Protein AF-I2GIH4-F1 (afdb_monomer_lite)

Structure (mmCIF, N/CA/C/O backbone):
data_AF-I2GIH4-F1
#
_entry.id   AF-I2GIH4-F1
#
loop_
_atom_site.group_PDB
_atom_site.id
_atom_site.type_symbol
_atom_site.label_atom_id
_atom_site.label_alt_id
_atom_site.label_comp_id
_atom_site.label_asym_id
_atom_site.label_entity_id
_atom_site.label_seq_id
_atom_site.pdbx_PDB_ins_code
_atom_site.Cartn_x
_atom_site.Cartn_y
_atom_site.Cartn_z
_atom_site.occupancy
_atom_site.B_iso_or_equiv
_atom_site.auth_seq_id
_atom_site.auth_comp_id
_atom_site.auth_asym_id
_atom_site.auth_atom_id
_atom_site.pdbx_PDB_model_num
ATOM 1 N N . MET A 1 1 ? -5.901 2.579 0.397 1.00 58.94 1 MET A N 1
ATOM 2 C CA . MET A 1 1 ? -6.041 1.455 1.349 1.00 58.94 1 MET A CA 1
ATOM 3 C C . MET A 1 1 ? -7.500 1.380 1.736 1.00 58.94 1 MET A C 1
ATOM 5 O O . MET A 1 1 ? -8.000 2.356 2.273 1.00 58.94 1 MET A O 1
ATOM 9 N N . THR A 1 2 ? -8.165 0.268 1.443 1.00 64.88 2 THR A N 1
ATOM 10 C CA . THR A 1 2 ? -9.576 0.06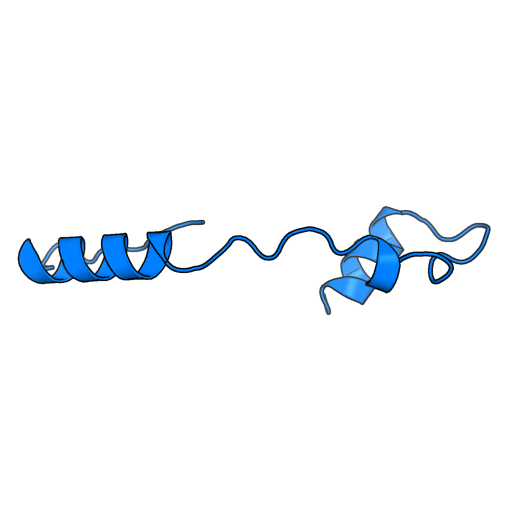2 1.792 1.00 64.88 2 THR A CA 1
ATOM 11 C C . THR A 1 2 ? -9.628 -0.895 2.976 1.00 64.88 2 THR A C 1
ATOM 13 O O . THR A 1 2 ? -9.050 -1.979 2.904 1.00 64.88 2 THR A O 1
ATOM 16 N N . ILE A 1 3 ? -10.241 -0.476 4.085 1.00 71.50 3 ILE A N 1
ATOM 17 C CA . ILE A 1 3 ? -10.434 -1.312 5.277 1.00 71.50 3 ILE A CA 1
ATOM 18 C C . ILE A 1 3 ? -11.887 -1.774 5.244 1.00 71.50 3 ILE A C 1
ATOM 20 O O . ILE A 1 3 ? -12.792 -0.945 5.271 1.00 71.50 3 ILE A O 1
ATOM 24 N N . ILE A 1 4 ? -12.104 -3.083 5.142 1.00 80.12 4 ILE A N 1
ATOM 25 C CA . ILE A 1 4 ? -13.440 -3.678 5.189 1.0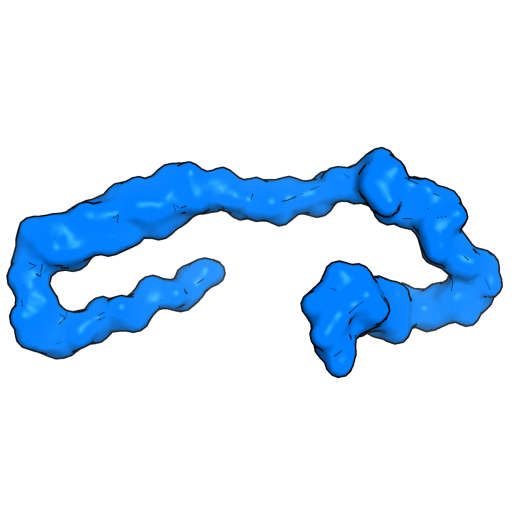0 80.12 4 ILE A CA 1
ATOM 26 C C . ILE A 1 4 ? -13.718 -4.022 6.649 1.00 80.12 4 ILE A C 1
ATOM 28 O O . ILE A 1 4 ? -13.024 -4.856 7.226 1.00 80.12 4 ILE A O 1
ATOM 32 N N . ILE A 1 5 ? -14.701 -3.345 7.237 1.00 81.44 5 ILE A N 1
ATOM 33 C CA . ILE A 1 5 ? -15.144 -3.563 8.614 1.00 81.44 5 ILE A CA 1
ATOM 34 C C . ILE A 1 5 ? -16.491 -4.283 8.556 1.00 81.44 5 ILE A C 1
ATOM 36 O O . ILE A 1 5 ? -17.399 -3.843 7.850 1.00 81.44 5 ILE A O 1
ATOM 40 N N . ASP A 1 6 ? -16.612 -5.392 9.284 1.00 84.06 6 ASP A N 1
ATOM 41 C CA . ASP A 1 6 ? -17.878 -6.111 9.420 1.00 84.06 6 ASP A CA 1
ATOM 42 C C . ASP A 1 6 ? -18.891 -5.268 10.213 1.00 84.06 6 ASP A C 1
ATOM 44 O O . ASP A 1 6 ? -18.522 -4.582 11.168 1.00 84.06 6 ASP A O 1
ATOM 48 N N . LYS A 1 7 ? -20.176 -5.321 9.844 1.00 80.44 7 LYS A N 1
ATOM 49 C CA . LYS A 1 7 ? -21.232 -4.535 10.506 1.00 80.44 7 LYS A CA 1
ATOM 50 C C . LYS A 1 7 ? -21.394 -4.889 11.987 1.00 80.44 7 LYS A C 1
ATOM 52 O O . LYS A 1 7 ? -21.845 -4.043 12.752 1.00 80.44 7 LYS A O 1
ATOM 57 N N . ASN A 1 8 ? -21.007 -6.103 12.381 1.00 88.06 8 ASN A N 1
ATOM 58 C CA . ASN A 1 8 ? -21.097 -6.590 13.758 1.00 88.06 8 ASN A CA 1
ATOM 59 C C . ASN A 1 8 ? -19.761 -6.506 14.519 1.00 88.06 8 ASN A C 1
ATOM 61 O O . ASN A 1 8 ? -19.633 -7.072 15.605 1.00 88.06 8 ASN A O 1
ATOM 65 N N . ALA A 1 9 ? -18.742 -5.848 13.956 1.00 81.81 9 ALA A N 1
ATOM 66 C CA . ALA A 1 9 ? -17.443 -5.730 14.606 1.00 81.81 9 ALA A CA 1
ATOM 67 C C . ALA A 1 9 ? -17.533 -4.892 15.892 1.00 81.81 9 ALA A C 1
ATOM 69 O O . ALA A 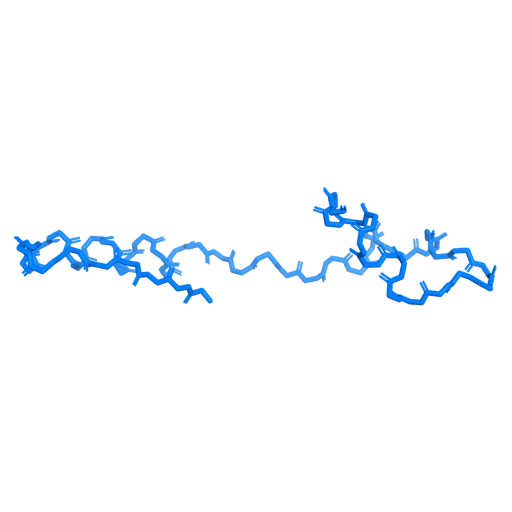1 9 ? -18.130 -3.814 15.918 1.00 81.81 9 ALA A O 1
ATOM 70 N N . SER A 1 10 ? -16.893 -5.371 16.962 1.00 87.81 10 SER A N 1
ATOM 71 C CA . SER A 1 10 ? -16.805 -4.623 18.216 1.00 87.81 10 SER A CA 1
ATOM 72 C C . SER A 1 10 ? -15.924 -3.379 18.048 1.00 87.81 10 SER A C 1
ATOM 74 O O . SER A 1 10 ? -14.969 -3.379 17.264 1.00 87.81 10 SER A O 1
ATOM 76 N N . ALA A 1 11 ? -16.189 -2.322 18.822 1.00 85.25 11 ALA A N 1
ATOM 77 C CA . ALA A 1 11 ? -15.395 -1.090 18.770 1.00 85.25 11 ALA A CA 1
ATOM 78 C C . ALA A 1 11 ? -13.891 -1.348 19.000 1.00 85.25 11 ALA A C 1
ATOM 80 O O . ALA A 1 11 ? -13.045 -0.750 18.335 1.00 85.25 11 ALA A O 1
ATOM 81 N N . ALA A 1 12 ? -13.557 -2.301 19.878 1.00 85.50 12 ALA A N 1
ATOM 82 C CA . ALA A 1 12 ? -12.178 -2.690 20.163 1.00 85.50 12 ALA A CA 1
ATOM 83 C C . ALA A 1 12 ? -11.486 -3.360 18.962 1.00 85.50 12 ALA A C 1
ATOM 85 O O . ALA A 1 12 ? -10.290 -3.152 18.731 1.00 85.50 12 ALA A O 1
ATOM 86 N N . ASP A 1 13 ? -12.219 -4.149 18.176 1.00 83.00 13 ASP A N 1
ATOM 87 C CA . ASP A 1 13 ? -11.671 -4.823 16.997 1.00 83.00 13 ASP A CA 1
ATOM 88 C C . ASP A 1 13 ? -11.478 -3.856 15.832 1.00 83.00 13 ASP A C 1
ATOM 90 O O . ASP A 1 13 ? -10.453 -3.913 15.146 1.00 83.00 13 ASP A O 1
ATOM 94 N N . VAL A 1 14 ? -12.401 -2.906 15.666 1.00 85.06 14 VAL A N 1
ATOM 95 C CA . VAL A 1 14 ? -12.259 -1.804 14.708 1.00 85.06 14 VAL A CA 1
ATOM 96 C C . VAL A 1 14 ? -11.006 -0.988 15.015 1.00 85.06 14 VAL A C 1
ATOM 98 O O . VAL A 1 14 ? -10.182 -0.743 14.132 1.00 85.06 14 VAL A O 1
ATOM 101 N N . GLU A 1 15 ? -10.796 -0.631 16.281 1.00 86.06 15 GLU A N 1
ATOM 102 C CA . GLU A 1 15 ? -9.639 0.165 16.687 1.00 86.06 15 GLU A CA 1
ATOM 103 C C . GLU A 1 15 ? -8.312 -0.579 16.454 1.00 86.06 15 GLU A C 1
ATOM 105 O O . GLU A 1 15 ? -7.328 0.002 15.977 1.00 86.06 15 GLU A O 1
ATOM 110 N N . LYS A 1 16 ? -8.285 -1.895 16.710 1.00 86.62 16 LYS A N 1
ATOM 111 C CA . LYS A 1 16 ? -7.138 -2.757 16.381 1.00 86.62 16 LYS A CA 1
ATOM 112 C C . LYS A 1 16 ? -6.879 -2.816 14.878 1.00 86.62 16 LYS A C 1
ATOM 114 O O . LYS A 1 16 ? -5.718 -2.740 14.466 1.00 86.62 16 LYS A O 1
ATOM 119 N N . GLN A 1 17 ? -7.920 -2.942 14.054 1.00 83.31 17 GLN A N 1
ATOM 120 C CA . GLN A 1 17 ? -7.780 -2.974 12.596 1.00 83.31 17 GLN A CA 1
ATOM 121 C C . GLN A 1 17 ? -7.249 -1.648 12.048 1.00 83.31 17 GLN A C 1
ATOM 123 O O . GLN A 1 17 ? -6.317 -1.658 11.239 1.00 83.31 17 GLN A O 1
ATOM 128 N N . ILE A 1 18 ? -7.752 -0.518 12.549 1.00 83.12 18 ILE A N 1
ATOM 129 C CA . ILE A 1 18 ? -7.273 0.820 12.179 1.00 83.12 18 ILE A CA 1
ATOM 130 C C . ILE A 1 18 ? -5.805 0.992 12.583 1.00 83.12 18 ILE A C 1
ATOM 132 O O . ILE A 1 18 ? -4.982 1.362 11.746 1.00 83.12 18 ILE A O 1
ATOM 136 N N . LYS A 1 19 ? -5.433 0.645 13.825 1.00 85.38 19 LYS A N 1
ATOM 137 C CA . LYS A 1 19 ? -4.033 0.699 14.295 1.00 85.38 19 LYS A CA 1
ATOM 138 C C . LYS A 1 19 ? -3.106 -0.219 13.494 1.00 85.38 19 LYS A C 1
ATOM 140 O O . LYS A 1 19 ? -1.941 0.108 13.277 1.00 85.38 19 LYS A O 1
ATOM 145 N N . LYS A 1 20 ? -3.589 -1.380 13.049 1.00 82.25 20 LYS A N 1
ATOM 146 C CA . LYS A 1 20 ? -2.815 -2.304 12.206 1.00 82.25 20 LYS A CA 1
ATOM 147 C C . LYS A 1 20 ? -2.634 -1.755 10.791 1.00 82.25 20 LYS A C 1
ATO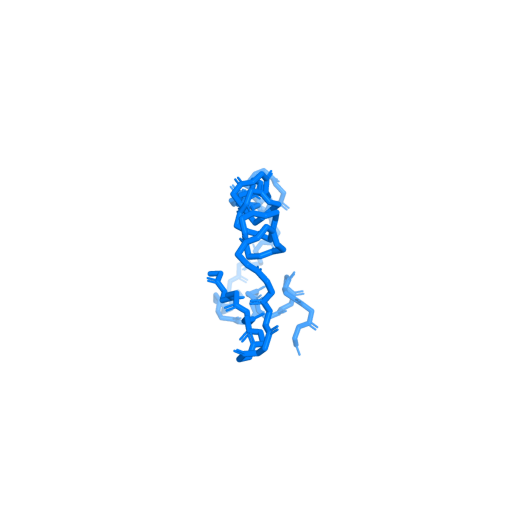M 149 O O . LYS A 1 20 ? -1.550 -1.886 10.224 1.00 82.25 20 LYS A O 1
ATOM 154 N N . ALA A 1 21 ? -3.670 -1.137 10.232 1.00 77.56 21 ALA A N 1
ATOM 155 C CA . ALA A 1 21 ? -3.623 -0.518 8.914 1.00 77.56 21 ALA A CA 1
ATOM 156 C C . ALA A 1 21 ? -2.722 0.725 8.896 1.00 77.56 21 ALA A C 1
ATOM 158 O O . ALA A 1 21 ? -1.923 0.869 7.978 1.00 77.56 21 ALA A O 1
ATOM 159 N N . SER A 1 22 ? -2.767 1.568 9.931 1.00 73.69 22 SER A N 1
ATOM 160 C CA . SER A 1 22 ? -1.900 2.751 10.036 1.00 73.69 22 SER A CA 1
ATOM 161 C C . SER A 1 22 ? -0.423 2.398 10.245 1.00 73.69 22 SER A C 1
ATOM 163 O O . SER A 1 22 ? 0.458 3.118 9.783 1.00 73.69 22 SER A O 1
ATOM 165 N N . LYS A 1 23 ? -0.134 1.254 10.881 1.00 74.00 23 LYS A N 1
ATOM 166 C CA . LYS A 1 23 ? 1.232 0.721 11.024 1.00 74.00 23 LYS A CA 1
ATOM 167 C C . LYS A 1 23 ? 1.802 0.118 9.741 1.00 74.00 23 LYS A C 1
ATOM 169 O O . LYS A 1 23 ? 3.022 -0.039 9.647 1.00 74.00 23 LYS A O 1
ATOM 174 N N . LYS A 1 24 ? 0.973 -0.226 8.747 1.00 67.44 24 LYS A N 1
ATOM 175 C CA . LYS A 1 24 ? 1.486 -0.595 7.424 1.00 67.44 24 LYS A CA 1
ATOM 176 C C . LYS A 1 24 ? 2.043 0.671 6.778 1.00 67.44 24 LYS A C 1
ATOM 178 O O . LYS A 1 24 ? 1.296 1.462 6.212 1.00 67.44 24 LYS A O 1
ATOM 183 N N . LYS A 1 25 ? 3.368 0.847 6.844 1.00 62.59 25 LYS A N 1
ATOM 184 C CA . LYS A 1 25 ? 4.064 1.826 6.003 1.00 62.59 25 LYS A CA 1
ATOM 185 C C . LYS A 1 25 ? 3.603 1.602 4.566 1.00 62.59 25 LYS A C 1
ATOM 187 O O . LYS A 1 25 ? 3.693 0.478 4.064 1.00 62.59 25 LYS A O 1
ATOM 192 N N . ALA A 1 26 ? 3.094 2.654 3.926 1.00 64.50 26 ALA A N 1
ATOM 193 C CA . ALA A 1 26 ? 2.909 2.635 2.486 1.00 64.50 26 ALA A CA 1
ATOM 194 C C . ALA A 1 26 ? 4.244 2.182 1.887 1.00 64.50 26 ALA A C 1
ATOM 196 O O . ALA A 1 26 ? 5.289 2.733 2.244 1.00 64.50 26 ALA A O 1
ATOM 197 N N . LYS A 1 27 ? 4.230 1.122 1.070 1.00 66.12 27 LYS A N 1
ATOM 198 C CA . LYS A 1 27 ? 5.420 0.745 0.310 1.00 66.12 27 LYS A CA 1
ATOM 199 C C . LYS A 1 27 ? 5.724 1.950 -0.572 1.00 66.12 27 LYS A C 1
ATOM 201 O O . LYS A 1 27 ? 5.001 2.197 -1.532 1.00 66.12 27 LYS A O 1
ATOM 206 N N . GLY A 1 28 ? 6.701 2.752 -0.159 1.00 63.91 28 GLY A N 1
ATOM 207 C CA . GLY A 1 28 ? 7.167 3.877 -0.949 1.00 63.91 28 GLY A CA 1
ATOM 208 C C . GLY A 1 28 ? 7.627 3.364 -2.306 1.00 63.91 28 GLY A C 1
ATOM 209 O O . GLY A 1 28 ? 8.033 2.205 -2.438 1.00 63.91 28 GLY A O 1
ATOM 210 N N . PHE A 1 29 ? 7.535 4.217 -3.315 1.00 68.00 29 PHE A N 1
ATOM 211 C CA . PHE A 1 29 ? 8.143 3.912 -4.595 1.00 68.00 29 PHE A CA 1
ATOM 212 C C . PHE A 1 29 ? 9.667 3.927 -4.421 1.00 68.00 29 PHE A C 1
ATOM 214 O O . PHE A 1 29 ? 10.255 4.972 -4.152 1.00 68.00 29 PHE A O 1
ATOM 221 N N . ASP A 1 30 ? 10.295 2.757 -4.519 1.00 74.75 30 ASP A N 1
ATOM 222 C CA . ASP A 1 30 ? 11.749 2.624 -4.468 1.00 74.75 30 ASP A CA 1
ATOM 223 C C . ASP A 1 30 ? 12.322 2.886 -5.864 1.00 74.75 30 ASP A C 1
ATOM 225 O O . ASP A 1 30 ? 12.370 1.996 -6.716 1.00 74.75 30 ASP A O 1
ATOM 229 N N . ALA A 1 31 ? 12.741 4.129 -6.102 1.00 68.50 31 ALA A N 1
ATOM 230 C CA . ALA A 1 31 ? 13.298 4.533 -7.385 1.00 68.50 31 ALA A CA 1
ATOM 231 C C . ALA A 1 31 ? 14.544 3.715 -7.765 1.00 68.50 31 ALA A C 1
ATOM 233 O O . ALA A 1 31 ? 14.712 3.399 -8.939 1.00 68.50 31 ALA A O 1
ATOM 234 N N . LEU A 1 32 ? 15.374 3.295 -6.801 1.00 75.69 32 LEU A N 1
ATOM 235 C CA . LEU A 1 32 ? 16.587 2.510 -7.072 1.00 75.69 32 LEU A CA 1
ATOM 236 C C . LEU A 1 32 ? 16.256 1.094 -7.549 1.00 75.69 32 LEU A C 1
ATOM 238 O O . LEU A 1 32 ? 16.949 0.548 -8.405 1.00 75.69 32 LEU A O 1
ATOM 242 N N . LYS A 1 33 ? 15.159 0.509 -7.059 1.00 72.44 33 LYS A N 1
ATOM 243 C CA . LYS A 1 33 ? 14.686 -0.802 -7.524 1.00 72.44 33 LYS A CA 1
ATOM 244 C C . LYS A 1 33 ? 14.219 -0.787 -8.983 1.00 72.44 33 LYS A C 1
ATOM 246 O O . LYS A 1 33 ? 14.230 -1.846 -9.619 1.00 72.44 33 LYS A O 1
ATOM 251 N N . HIS A 1 34 ? 13.793 0.369 -9.489 1.00 69.19 34 HIS A N 1
ATOM 252 C CA . HIS A 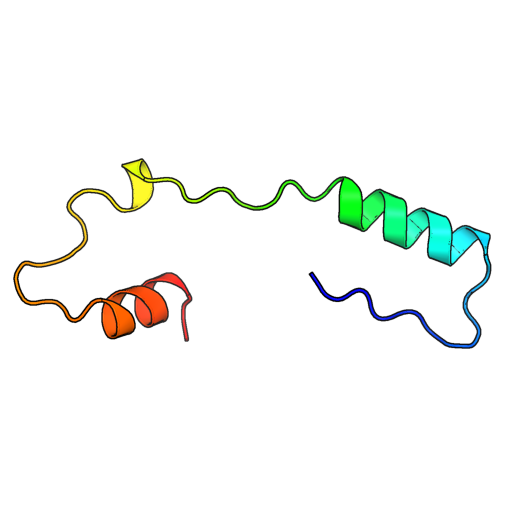1 34 ? 13.179 0.536 -10.810 1.00 69.19 34 HIS A CA 1
ATOM 253 C C . HIS A 1 34 ? 14.042 1.329 -11.806 1.00 69.19 34 HIS A C 1
ATOM 255 O O . HIS A 1 34 ? 13.771 1.289 -13.006 1.00 69.19 34 HIS A O 1
ATOM 261 N N . ALA A 1 35 ? 15.089 2.010 -11.339 1.00 68.88 35 ALA A N 1
ATOM 262 C CA . ALA A 1 35 ? 16.036 2.734 -12.176 1.00 68.88 35 ALA A CA 1
ATOM 263 C C . ALA A 1 35 ? 16.748 1.781 -13.153 1.00 68.88 35 ALA A C 1
ATOM 265 O O . ALA A 1 35 ? 17.233 0.721 -12.763 1.00 68.88 35 ALA A O 1
ATOM 266 N N . GLY A 1 36 ? 16.779 2.147 -14.439 1.00 71.62 36 GLY A N 1
ATOM 267 C CA . GLY A 1 36 ? 17.456 1.385 -15.500 1.00 71.62 36 GLY A CA 1
ATOM 268 C C . GLY A 1 36 ? 16.774 0.079 -15.931 1.00 71.62 36 GLY A C 1
ATOM 269 O O . GLY A 1 36 ? 17.279 -0.589 -16.827 1.00 71.62 36 GLY A O 1
ATOM 270 N N . LYS A 1 37 ? 15.637 -0.296 -15.324 1.00 70.88 37 LYS A N 1
ATOM 271 C CA . LYS A 1 37 ? 14.857 -1.485 -15.723 1.00 70.88 37 LYS A CA 1
ATOM 272 C C . LYS A 1 37 ? 13.826 -1.208 -16.808 1.00 70.88 37 LYS A C 1
ATOM 274 O O . LYS A 1 37 ? 13.387 -2.145 -17.466 1.00 70.88 37 LYS A O 1
ATOM 279 N N . VAL A 1 38 ? 13.452 0.057 -16.979 1.00 68.31 38 VAL A N 1
ATOM 280 C CA . VAL A 1 38 ? 12.595 0.492 -18.082 1.00 68.31 38 VAL A CA 1
ATOM 281 C C . VAL A 1 38 ? 13.421 0.406 -19.356 1.00 68.31 38 VAL A C 1
ATOM 283 O O . VAL A 1 38 ? 14.443 1.088 -19.480 1.00 68.31 38 VAL A O 1
ATOM 286 N N . ARG A 1 39 ? 13.013 -0.462 -20.283 1.00 76.81 39 ARG A N 1
ATOM 287 C CA . ARG A 1 39 ? 13.672 -0.537 -21.591 1.00 76.81 39 ARG A CA 1
ATOM 288 C C . ARG A 1 39 ? 13.349 0.735 -22.368 1.00 76.81 39 ARG A C 1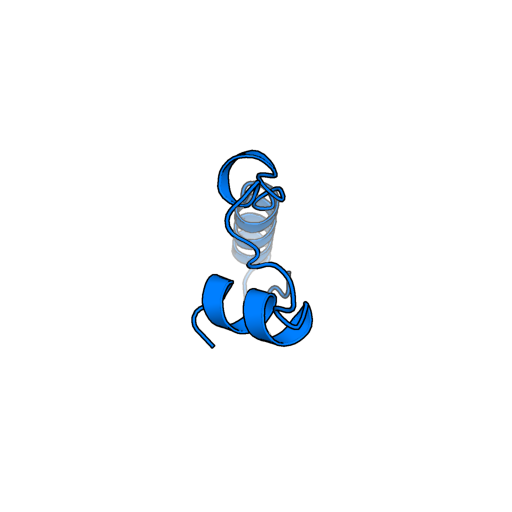
ATOM 290 O O . ARG A 1 39 ? 12.246 1.269 -22.260 1.00 76.81 39 ARG A O 1
ATOM 297 N N . TRP A 1 40 ? 14.307 1.220 -23.152 1.00 67.88 40 TRP A N 1
ATOM 298 C CA . TRP A 1 40 ? 14.009 2.254 -24.140 1.00 67.88 40 TRP A CA 1
ATOM 299 C C . TRP A 1 40 ? 12.888 1.738 -25.055 1.00 67.88 40 TRP A C 1
ATOM 301 O O . TRP A 1 40 ? 12.930 0.578 -25.455 1.00 67.88 40 TRP A O 1
ATOM 311 N N . GLU A 1 41 ? 11.871 2.572 -25.294 1.00 81.25 41 GLU A N 1
ATOM 312 C CA . GLU A 1 41 ? 10.623 2.240 -26.014 1.00 81.25 41 GLU A CA 1
ATOM 313 C C . GLU A 1 41 ? 9.607 1.346 -25.268 1.00 81.25 41 GLU A C 1
ATOM 315 O O . GLU A 1 41 ? 8.564 1.014 -25.830 1.00 81.25 41 GLU A O 1
ATOM 320 N N . GLN A 1 42 ? 9.834 0.989 -23.996 1.00 80.25 42 GLN A N 1
ATOM 321 C CA . GLN A 1 42 ? 8.813 0.286 -23.211 1.00 80.25 42 GLN A CA 1
ATOM 322 C C . GLN A 1 42 ? 7.684 1.238 -22.812 1.00 80.25 42 GLN A C 1
ATOM 324 O O . GLN A 1 42 ? 7.915 2.269 -22.175 1.00 80.25 42 GLN A O 1
ATOM 329 N N . ASP A 1 43 ? 6.453 0.853 -23.145 1.00 82.19 43 ASP A N 1
ATOM 330 C CA . ASP A 1 43 ? 5.264 1.578 -22.721 1.00 82.19 43 ASP A CA 1
ATOM 331 C C . ASP A 1 43 ? 5.182 1.642 -21.175 1.00 82.19 43 ASP A C 1
ATOM 333 O O . ASP A 1 43 ? 5.299 0.608 -20.498 1.00 82.19 43 ASP A O 1
ATOM 337 N N . PRO A 1 44 ? 4.969 2.837 -20.588 1.00 77.62 44 PRO A N 1
ATOM 338 C CA . PRO A 1 44 ? 4.927 3.004 -19.139 1.00 77.62 44 PRO A CA 1
ATOM 339 C C . PRO A 1 44 ? 3.833 2.186 -18.447 1.00 77.62 44 PRO A C 1
ATOM 341 O O . PRO A 1 44 ? 4.017 1.800 -17.291 1.00 77.62 44 PRO A O 1
ATOM 344 N N . LEU A 1 45 ? 2.701 1.936 -19.114 1.00 82.00 45 LEU A N 1
ATOM 345 C CA . LEU A 1 45 ? 1.593 1.161 -18.555 1.00 82.00 45 LEU A CA 1
ATOM 346 C C . LEU A 1 45 ? 1.962 -0.323 -18.482 1.00 82.00 45 LEU A C 1
ATOM 348 O O . LEU A 1 45 ? 1.789 -0.966 -17.448 1.00 82.00 45 LEU A O 1
ATOM 352 N N . THR A 1 46 ? 2.556 -0.833 -19.557 1.00 82.19 46 THR A N 1
ATOM 353 C CA . THR A 1 46 ? 3.047 -2.213 -19.662 1.00 82.19 46 THR A CA 1
ATOM 354 C C . THR A 1 46 ? 4.068 -2.520 -18.565 1.00 82.19 46 THR A C 1
ATOM 356 O O . THR A 1 46 ? 3.937 -3.513 -17.851 1.00 82.19 46 THR A O 1
ATOM 359 N N . TYR A 1 47 ? 5.028 -1.617 -18.336 1.00 81.25 47 TYR A N 1
ATOM 360 C CA . TYR A 1 47 ? 5.993 -1.757 -17.240 1.00 81.25 47 TYR A CA 1
ATOM 361 C C . TYR A 1 47 ? 5.322 -1.785 -15.854 1.00 81.25 47 TYR A C 1
ATOM 363 O O . TYR A 1 47 ? 5.749 -2.519 -14.959 1.00 81.25 47 TYR A O 1
ATOM 371 N N . GLN A 1 48 ? 4.258 -1.000 -15.650 1.00 77.06 48 GLN A N 1
ATOM 372 C CA . GLN A 1 48 ? 3.529 -1.001 -14.379 1.00 77.06 48 GLN A CA 1
ATOM 373 C C . GLN A 1 48 ? 2.813 -2.329 -14.115 1.00 77.06 48 GLN A C 1
ATOM 375 O O . GLN A 1 48 ? 2.842 -2.783 -12.970 1.00 77.06 48 GLN A O 1
ATOM 380 N N . HIS A 1 49 ? 2.214 -2.949 -15.134 1.00 82.50 49 HIS A N 1
ATOM 381 C CA . HIS A 1 49 ? 1.573 -4.263 -15.010 1.00 82.50 49 HIS A CA 1
ATOM 382 C C . HIS A 1 49 ? 2.593 -5.358 -14.671 1.00 82.50 49 HIS A C 1
ATOM 384 O O . HIS A 1 49 ? 2.438 -6.048 -13.661 1.00 82.50 49 HIS A O 1
ATOM 390 N N . GLU A 1 50 ? 3.719 -5.413 -15.393 1.00 81.25 50 GLU A N 1
ATOM 391 C CA . GLU A 1 50 ? 4.807 -6.368 -15.126 1.00 81.25 50 GLU A CA 1
ATOM 392 C C . GLU A 1 50 ? 5.347 -6.260 -13.690 1.00 81.25 50 GLU A C 1
ATOM 394 O O . GLU A 1 50 ? 5.550 -7.263 -13.003 1.00 81.25 50 GLU A O 1
ATOM 399 N N . VAL A 1 51 ? 5.558 -5.034 -13.197 1.00 77.75 51 VAL A N 1
ATOM 400 C CA . VAL A 1 51 ? 6.035 -4.787 -11.825 1.00 77.75 51 VAL A CA 1
ATOM 401 C C . VAL A 1 51 ? 4.999 -5.189 -10.769 1.00 77.75 51 VAL A C 1
ATOM 403 O O . VAL A 1 51 ? 5.375 -5.543 -9.644 1.00 77.75 51 VAL A O 1
ATOM 406 N N . ARG A 1 52 ? 3.707 -5.115 -11.100 1.00 75.81 52 ARG A N 1
ATOM 407 C CA . ARG A 1 52 ? 2.597 -5.484 -10.210 1.00 75.81 52 ARG A CA 1
ATOM 408 C C . ARG A 1 52 ? 2.238 -6.969 -10.277 1.00 75.81 52 ARG A C 1
ATOM 410 O O . ARG A 1 52 ? 1.591 -7.442 -9.345 1.00 75.81 52 ARG A O 1
ATOM 417 N N . GLY A 1 53 ? 2.722 -7.695 -11.287 1.00 73.00 53 GLY A N 1
ATOM 418 C CA . GLY A 1 53 ? 2.385 -9.102 -11.517 1.00 73.00 53 GLY A CA 1
ATOM 419 C C . GLY A 1 53 ? 0.929 -9.302 -11.945 1.00 73.00 53 GLY A C 1
ATOM 420 O O . GLY A 1 53 ? 0.342 -10.327 -11.603 1.00 73.00 53 GLY A O 1
ATOM 421 N N . GLU A 1 54 ? 0.359 -8.293 -12.608 1.00 53.97 54 GLU A N 1
ATOM 422 C CA . GLU A 1 54 ? -0.960 -8.311 -13.260 1.00 53.97 54 GLU A CA 1
ATOM 423 C C . GLU A 1 54 ? -0.801 -8.708 -14.729 1.00 53.97 54 GLU A C 1
ATOM 425 O O . GLU A 1 54 ? -1.633 -9.513 -15.201 1.00 53.97 54 GLU A O 1
#

Organism: NCBI:txid1185876

Foldseek 3Di:
DDDDDDPPDDPVVVVVSVVVVVPPDDPDPDCVVCPPVQDVVRDPVNVVCVVVVD

pLDDT: mean 76.21, std 7.98, range [53.97, 88.06]

Sequence (54 aa):
MTIIIDKNASAADVEKQIKKASKKKAKGFDALKHAGKVRWEQDPLTYQHEVRGE

Radius of gyration: 17.89 Å; chains: 1; bounding box: 39×14×46 Å

Secondary structure (DSSP, 8-state):
------TT--HHHHHHHHHHHHHS------HHHHTTTSPTT--HHHHHHHHHT-